Protein AF-A0A956LMD3-F1 (afdb_monomer_lite)

pLDDT: mean 73.91, std 9.42, range [44.81, 89.69]

Foldseek 3Di:
DPPVVVVVVVVVVVLVVVVVVVVVVLVVVLCCLLVVCCVVDDVVVSVVCNVVVVVVSVVVVVVVVLVSPPQPFPDQPQWDADPPPRDTDRGWHWDADPVRDTDTWDADPPPRDIHD

Secondary structure (DSSP, 8-state):
---HHHHHHHHHHHHHHHHHHHHHHHHHHHHHHHHHHHHHS-HHHHHHHHHHHHHHHHHHHHHHHTTTT----SEEEEEEE-TTT--EEEEEEEEE-TTS-EEEEEE-TTT--EE-

Sequence (116 aa):
MTDERSLARAEQRALAARERGRTLVFAILFVVFVSAPMLLLPLWVGWTLAPVFGGLLWLLYRATTSQAAVTRPARTAGAVVCPKCGSQQTDEVDALDDAGELVHDWRCFQCDHQWR

Radius of gyration: 20.31 Å; chains: 1; bounding box: 39×38×55 Å

Structure (mmCIF, N/CA/C/O backbone):
data_AF-A0A956LMD3-F1
#
_entry.id   AF-A0A956LMD3-F1
#
loop_
_atom_site.group_PDB
_atom_site.id
_atom_site.type_symbol
_atom_site.label_atom_id
_atom_site.label_alt_id
_atom_site.label_comp_id
_atom_site.label_asym_id
_atom_site.label_entity_id
_atom_site.label_seq_id
_atom_site.pdbx_PDB_ins_code
_atom_site.Cartn_x
_atom_site.Cartn_y
_atom_site.Cartn_z
_atom_site.occupancy
_atom_site.B_iso_or_equiv
_atom_site.auth_seq_id
_atom_site.auth_comp_id
_atom_site.auth_asym_id
_atom_site.auth_atom_id
_atom_site.pdbx_PDB_model_num
ATOM 1 N N . MET A 1 1 ? -10.492 20.956 26.695 1.00 54.59 1 MET A N 1
ATOM 2 C CA . MET A 1 1 ? -10.947 19.722 26.027 1.00 54.59 1 MET A CA 1
ATOM 3 C C . MET A 1 1 ? -10.601 19.838 24.557 1.00 54.59 1 MET A C 1
ATOM 5 O O . MET A 1 1 ? -11.365 20.384 23.776 1.00 54.59 1 MET A O 1
ATOM 9 N N . THR A 1 2 ? -9.374 19.461 24.219 1.00 55.78 2 THR A N 1
ATOM 10 C CA . THR A 1 2 ? -8.925 19.301 22.836 1.00 55.78 2 THR A CA 1
ATOM 11 C C . THR A 1 2 ? -9.581 18.046 22.285 1.00 55.78 2 THR A C 1
ATOM 13 O O . THR A 1 2 ? -9.446 16.975 22.861 1.00 55.78 2 THR A O 1
ATOM 16 N N . ASP A 1 3 ? -10.358 18.235 21.228 1.00 67.56 3 ASP A N 1
ATOM 17 C CA . ASP A 1 3 ? -11.231 17.245 20.610 1.00 67.56 3 ASP A CA 1
ATOM 18 C C . ASP A 1 3 ? -10.402 16.062 20.084 1.00 67.56 3 ASP A C 1
ATOM 20 O O . ASP A 1 3 ? -9.714 16.186 19.069 1.00 67.56 3 ASP A O 1
ATOM 24 N N . GLU A 1 4 ? -10.422 14.923 20.779 1.00 69.56 4 GLU A N 1
ATOM 25 C CA . GLU A 1 4 ? -9.693 13.697 20.406 1.00 69.56 4 GLU A CA 1
ATOM 26 C C . GLU A 1 4 ? -10.038 13.244 18.974 1.00 69.56 4 GLU A C 1
ATOM 28 O O . GLU A 1 4 ? -9.198 12.713 18.244 1.00 69.56 4 GLU A O 1
ATOM 33 N N . ARG A 1 5 ? -11.239 13.600 18.497 1.00 69.94 5 ARG A N 1
ATOM 34 C CA . ARG A 1 5 ? -11.694 13.376 17.117 1.00 69.94 5 ARG A CA 1
ATOM 35 C C . ARG A 1 5 ? -10.893 14.171 16.084 1.00 69.94 5 ARG A C 1
ATOM 37 O O . ARG A 1 5 ? -10.779 13.750 14.932 1.00 69.94 5 ARG A O 1
ATOM 44 N N . SER A 1 6 ? -10.333 15.321 16.457 1.00 73.12 6 SER A N 1
ATOM 45 C CA . SER A 1 6 ? -9.484 16.124 15.568 1.00 73.12 6 SER A CA 1
ATOM 46 C C . SER A 1 6 ? -8.099 15.498 15.370 1.00 73.12 6 SER A C 1
ATOM 48 O O . SER A 1 6 ? -7.573 15.540 14.255 1.00 73.12 6 SER A O 1
ATOM 50 N N . LEU A 1 7 ? -7.562 14.845 16.407 1.00 72.00 7 LEU A N 1
ATOM 51 C CA . LEU A 1 7 ? -6.283 14.133 16.365 1.00 72.00 7 LEU A CA 1
ATOM 52 C C . LEU A 1 7 ? -6.386 12.867 15.508 1.00 72.00 7 LEU A C 1
ATOM 54 O O . LEU A 1 7 ? -5.601 12.708 14.576 1.00 72.00 7 LEU A O 1
ATOM 58 N N . ALA A 1 8 ? -7.424 12.049 15.710 1.00 67.88 8 ALA A N 1
ATOM 59 C CA . ALA A 1 8 ? -7.652 10.848 14.900 1.00 67.88 8 ALA A CA 1
ATOM 60 C C . ALA A 1 8 ? -7.825 11.167 13.397 1.00 67.88 8 ALA A C 1
ATOM 62 O O . ALA A 1 8 ? -7.258 10.499 12.529 1.00 67.88 8 ALA A O 1
ATOM 63 N N . ARG A 1 9 ? -8.548 12.249 13.058 1.00 73.81 9 ARG A N 1
ATOM 64 C CA . ARG A 1 9 ? -8.683 12.717 11.663 1.00 73.81 9 ARG A CA 1
ATOM 65 C C . ARG A 1 9 ? -7.364 13.235 11.087 1.00 73.81 9 ARG A C 1
ATOM 67 O O . ARG A 1 9 ? -7.130 13.083 9.887 1.00 73.81 9 ARG A O 1
ATOM 74 N N . ALA A 1 10 ? -6.519 13.873 11.897 1.00 69.56 10 ALA A N 1
ATOM 75 C CA . ALA A 1 10 ? -5.207 14.345 11.463 1.00 69.56 10 ALA A CA 1
ATOM 76 C C . ALA A 1 10 ? -4.257 13.171 11.182 1.00 69.56 10 ALA A C 1
ATOM 78 O O . ALA A 1 10 ? -3.579 13.174 10.153 1.00 69.56 10 ALA A O 1
ATOM 79 N N . GLU A 1 11 ? -4.275 12.138 12.025 1.00 71.31 11 GLU A N 1
ATOM 80 C CA . GLU A 1 11 ? -3.496 10.914 11.825 1.00 71.31 11 GLU A CA 1
ATOM 81 C C . GLU A 1 11 ? -3.945 10.144 10.581 1.00 71.31 11 GLU A C 1
ATOM 83 O O . GLU A 1 11 ? -3.112 9.814 9.735 1.00 71.31 11 GLU A O 1
ATOM 88 N N . GLN A 1 12 ? -5.253 9.951 10.382 1.00 68.62 12 GLN A N 1
ATOM 89 C CA . GLN A 1 12 ? -5.770 9.316 9.165 1.00 68.62 12 GLN A CA 1
ATOM 90 C C . GLN A 1 12 ? -5.398 10.095 7.895 1.00 68.62 12 GLN A C 1
ATOM 92 O O . GLN A 1 12 ? -5.011 9.499 6.888 1.00 68.62 12 GLN A O 1
ATOM 97 N N . ARG A 1 13 ? -5.452 11.434 7.930 1.00 70.94 13 ARG A N 1
ATOM 98 C CA . ARG A 1 13 ? -5.010 12.274 6.803 1.00 70.94 13 ARG A CA 1
ATOM 99 C C . ARG A 1 13 ? -3.508 12.171 6.564 1.00 70.94 13 ARG A C 1
ATOM 101 O O . ARG A 1 13 ? -3.093 12.137 5.409 1.00 70.94 13 ARG A O 1
ATOM 108 N N . ALA A 1 14 ? -2.700 12.093 7.620 1.00 66.31 14 ALA A N 1
ATOM 109 C CA . ALA A 1 14 ? -1.256 11.925 7.509 1.00 66.31 14 ALA A CA 1
ATOM 110 C C . ALA A 1 14 ? -0.883 10.559 6.909 1.00 66.31 14 ALA A C 1
ATOM 112 O O . ALA A 1 14 ? -0.002 10.488 6.050 1.00 66.31 14 ALA A O 1
ATOM 113 N N . LEU A 1 15 ? -1.581 9.488 7.297 1.00 67.38 15 LEU A N 1
ATOM 114 C CA . LEU A 1 15 ? -1.404 8.149 6.728 1.00 67.38 15 LEU A CA 1
ATOM 115 C C . LEU A 1 15 ? -1.820 8.109 5.250 1.00 67.38 15 LEU A C 1
ATOM 117 O O . LEU A 1 15 ? -1.020 7.712 4.401 1.00 67.38 15 LEU A O 1
ATOM 121 N N . ALA A 1 16 ? -3.002 8.634 4.915 1.00 64.81 16 ALA A N 1
ATOM 122 C CA . ALA A 1 16 ? -3.470 8.718 3.531 1.00 64.81 16 ALA A CA 1
ATOM 123 C C . ALA A 1 16 ? -2.550 9.588 2.648 1.00 64.81 16 ALA A C 1
ATOM 125 O O . ALA A 1 16 ? -2.320 9.277 1.477 1.00 64.81 16 ALA A O 1
ATOM 126 N N . ALA A 1 17 ? -1.986 10.670 3.197 1.00 65.12 17 ALA A N 1
ATOM 127 C CA . ALA A 1 17 ? -1.027 11.520 2.494 1.00 65.12 17 ALA A CA 1
ATOM 128 C C . ALA A 1 17 ? 0.302 10.796 2.222 1.00 65.12 17 ALA A C 1
ATOM 130 O O . ALA A 1 17 ? 0.838 10.912 1.119 1.00 65.12 17 ALA A O 1
ATOM 131 N N . ARG A 1 18 ? 0.811 10.005 3.179 1.00 68.62 18 ARG A N 1
ATOM 132 C CA . ARG A 1 18 ? 2.011 9.170 2.983 1.00 68.62 18 ARG A CA 1
ATOM 133 C C . ARG A 1 18 ? 1.798 8.121 1.897 1.00 68.62 18 ARG A C 1
ATOM 135 O O . ARG A 1 18 ? 2.685 7.893 1.078 1.00 68.62 18 ARG A O 1
ATOM 142 N N . GLU A 1 19 ? 0.616 7.521 1.852 1.00 69.25 19 GLU A N 1
ATOM 143 C CA . GLU A 1 19 ? 0.287 6.475 0.887 1.00 69.25 19 GLU A CA 1
ATOM 144 C C . GLU A 1 19 ? 0.135 7.016 -0.544 1.00 69.25 19 GLU A C 1
ATOM 146 O O . GLU A 1 19 ? 0.693 6.449 -1.492 1.00 69.25 19 GLU A O 1
ATOM 151 N N . ARG A 1 20 ? -0.507 8.185 -0.697 1.00 71.94 20 ARG A N 1
ATOM 152 C CA . ARG A 1 20 ? -0.529 8.931 -1.967 1.00 71.94 20 ARG A CA 1
ATOM 153 C C . ARG A 1 20 ? 0.871 9.367 -2.388 1.00 71.94 20 ARG A C 1
ATOM 155 O O . ARG A 1 20 ? 1.235 9.166 -3.542 1.00 71.94 20 ARG A O 1
ATOM 162 N N . GLY A 1 21 ? 1.665 9.904 -1.459 1.00 73.38 21 GLY A N 1
ATOM 163 C CA . GLY A 1 21 ? 3.042 10.327 -1.717 1.00 73.38 21 GLY A CA 1
ATOM 164 C C . GLY A 1 21 ? 3.916 9.179 -2.224 1.00 73.38 21 GLY A C 1
ATOM 165 O O . GLY A 1 21 ? 4.572 9.314 -3.253 1.00 73.38 21 GLY A O 1
ATOM 166 N N . ARG A 1 22 ? 3.854 8.012 -1.572 1.00 72.94 22 ARG A N 1
ATOM 167 C CA . ARG A 1 22 ? 4.576 6.802 -1.994 1.00 72.94 22 ARG A CA 1
ATOM 168 C C . ARG A 1 22 ? 4.152 6.334 -3.385 1.00 72.94 22 ARG A C 1
ATOM 170 O O . ARG A 1 22 ? 5.007 6.017 -4.206 1.00 72.94 22 ARG A O 1
ATOM 177 N N . THR A 1 23 ? 2.850 6.319 -3.662 1.00 74.94 23 THR A N 1
ATOM 178 C CA . THR A 1 23 ? 2.325 5.939 -4.984 1.00 74.94 23 THR A CA 1
ATOM 179 C C . THR A 1 23 ? 2.839 6.880 -6.073 1.00 74.94 23 THR A C 1
ATOM 181 O O . THR A 1 23 ? 3.269 6.424 -7.128 1.00 74.94 23 THR A O 1
ATOM 184 N N . LEU A 1 24 ? 2.872 8.185 -5.793 1.00 76.06 24 LEU A N 1
ATOM 185 C CA . LEU A 1 24 ? 3.362 9.206 -6.718 1.00 76.06 24 LEU A CA 1
ATOM 186 C C . LEU A 1 24 ? 4.875 9.062 -6.969 1.00 76.06 24 LEU A C 1
ATOM 188 O O . LEU A 1 24 ? 5.310 9.119 -8.116 1.00 76.06 24 LEU A O 1
ATOM 192 N N . VAL A 1 25 ? 5.667 8.773 -5.928 1.00 80.00 25 VAL A N 1
ATOM 193 C CA . VAL A 1 25 ? 7.108 8.481 -6.053 1.00 80.00 25 VAL A CA 1
ATOM 194 C C . VAL A 1 25 ? 7.356 7.249 -6.926 1.00 80.00 25 VAL A C 1
ATOM 196 O O . VAL A 1 25 ? 8.181 7.307 -7.835 1.00 80.00 25 VAL A O 1
ATOM 199 N N . PHE A 1 26 ? 6.629 6.150 -6.704 1.00 77.81 26 PHE A N 1
ATOM 200 C CA . PHE A 1 26 ? 6.770 4.946 -7.527 1.00 77.81 26 PHE A CA 1
ATOM 201 C C . PHE A 1 26 ? 6.289 5.153 -8.966 1.00 77.81 26 PHE A C 1
ATOM 203 O O . PHE A 1 26 ? 6.910 4.626 -9.885 1.00 77.81 26 PHE A O 1
ATOM 210 N N . ALA A 1 27 ? 5.243 5.953 -9.180 1.00 76.94 27 ALA A N 1
ATOM 211 C CA . ALA A 1 27 ? 4.794 6.325 -10.517 1.00 76.94 27 ALA A CA 1
ATOM 212 C C . ALA A 1 27 ? 5.866 7.133 -11.268 1.00 76.94 27 ALA A C 1
ATOM 214 O O . ALA A 1 27 ? 6.170 6.822 -12.418 1.00 76.94 27 ALA A O 1
ATOM 215 N N . ILE A 1 28 ? 6.494 8.117 -10.610 1.00 84.19 28 ILE A N 1
ATOM 216 C CA . ILE A 1 28 ? 7.607 8.881 -11.192 1.00 84.19 28 ILE A CA 1
ATOM 217 C C . ILE A 1 28 ? 8.788 7.955 -11.494 1.00 84.19 28 ILE A C 1
ATOM 219 O O . ILE A 1 28 ? 9.310 7.983 -12.606 1.00 84.19 28 ILE A O 1
ATOM 223 N N . LEU A 1 29 ? 9.187 7.105 -10.541 1.00 80.50 29 LEU A N 1
ATOM 224 C CA . LEU A 1 29 ? 10.272 6.143 -10.743 1.00 80.50 29 LEU A CA 1
ATOM 225 C C . LEU A 1 29 ? 9.988 5.214 -11.920 1.00 80.50 29 LEU A C 1
ATOM 227 O O . LEU A 1 29 ? 10.884 4.988 -12.724 1.00 80.50 29 LEU A O 1
ATOM 231 N N . PHE A 1 30 ? 8.756 4.723 -12.057 1.00 78.81 30 PHE A N 1
ATOM 232 C CA . PHE A 1 30 ? 8.348 3.886 -13.179 1.00 78.81 30 PHE A CA 1
ATOM 233 C C . PHE A 1 30 ? 8.497 4.619 -14.514 1.00 78.81 30 PHE A C 1
ATOM 235 O O . PHE A 1 30 ? 9.133 4.097 -15.427 1.00 78.81 30 PHE A O 1
ATOM 242 N N . VAL A 1 31 ? 7.979 5.847 -14.619 1.00 81.12 31 VAL A N 1
ATOM 243 C CA . VAL A 1 31 ? 8.115 6.657 -15.838 1.00 81.12 31 VAL A CA 1
ATOM 244 C C . VAL A 1 31 ? 9.589 6.874 -16.169 1.00 81.12 31 VAL A C 1
ATOM 246 O O . VAL A 1 31 ? 9.992 6.645 -17.306 1.00 81.12 31 VAL A O 1
ATOM 249 N N . VAL A 1 32 ? 10.416 7.244 -15.191 1.00 81.62 32 VAL A N 1
ATOM 250 C CA . VAL A 1 32 ? 11.854 7.461 -15.401 1.00 81.62 32 VAL A CA 1
ATOM 251 C C . VAL A 1 32 ? 12.545 6.170 -15.847 1.00 81.62 32 VAL A C 1
ATOM 253 O O . VAL A 1 32 ? 13.252 6.185 -16.851 1.00 81.62 32 VAL A O 1
ATOM 256 N N . PHE A 1 33 ? 12.308 5.046 -15.170 1.00 73.69 33 PHE A N 1
ATOM 257 C CA . PHE A 1 33 ? 12.953 3.767 -15.485 1.00 73.69 33 PHE A CA 1
ATOM 258 C C . PHE A 1 33 ? 12.497 3.145 -16.801 1.00 73.69 33 PHE A C 1
ATOM 260 O O . PHE A 1 33 ? 13.259 2.388 -17.389 1.00 73.69 33 PHE A O 1
ATOM 267 N N . VAL A 1 34 ? 11.289 3.440 -17.276 1.00 72.75 34 VAL A N 1
ATOM 268 C CA . VAL A 1 34 ? 10.813 2.963 -18.582 1.00 72.75 34 VAL A CA 1
ATOM 269 C C . VAL A 1 34 ? 11.270 3.895 -19.710 1.00 72.75 34 VAL A C 1
ATOM 271 O O . VAL A 1 34 ? 11.694 3.424 -20.763 1.00 72.75 34 VAL A O 1
ATOM 274 N N . SER A 1 35 ? 11.248 5.213 -19.489 1.00 74.81 35 SER A N 1
ATOM 275 C CA . SER A 1 35 ? 11.547 6.212 -20.530 1.00 74.81 35 SER A CA 1
ATOM 276 C C . SER A 1 35 ? 13.048 6.444 -20.734 1.00 74.81 35 SER A C 1
ATOM 278 O O . SER A 1 35 ? 13.503 6.593 -21.865 1.00 74.81 35 SER A O 1
ATOM 280 N N . ALA A 1 36 ? 13.841 6.471 -19.657 1.00 74.88 36 ALA A N 1
ATOM 281 C CA . ALA A 1 36 ? 15.282 6.718 -19.731 1.00 74.88 36 ALA A CA 1
ATOM 282 C C . ALA A 1 36 ? 16.053 5.675 -20.566 1.00 74.88 36 ALA A C 1
ATOM 284 O O . ALA A 1 36 ? 16.860 6.085 -21.401 1.00 74.88 36 ALA A O 1
ATOM 285 N N . PRO A 1 37 ? 15.821 4.351 -20.434 1.00 66.44 37 PRO A N 1
ATOM 286 C CA . PRO A 1 37 ? 16.511 3.379 -21.276 1.00 66.44 37 PRO A CA 1
ATOM 287 C C . PRO A 1 37 ? 16.093 3.461 -22.746 1.00 66.44 37 PRO A C 1
ATOM 289 O O . PRO A 1 37 ? 16.920 3.165 -23.598 1.00 66.44 37 PRO A O 1
ATOM 292 N N . MET A 1 38 ? 14.878 3.916 -23.077 1.00 68.06 38 MET A N 1
ATOM 293 C CA . MET A 1 38 ? 14.521 4.182 -24.479 1.00 68.06 38 MET A CA 1
ATOM 294 C C . MET A 1 38 ? 15.330 5.328 -25.101 1.00 68.06 38 MET A C 1
ATOM 296 O O . MET A 1 38 ? 15.562 5.314 -26.305 1.00 68.06 38 MET A O 1
ATOM 300 N N . LEU A 1 39 ? 15.749 6.312 -24.299 1.00 74.00 39 LEU A N 1
ATOM 301 C CA . LEU A 1 39 ? 16.555 7.450 -24.756 1.00 74.00 39 LEU A CA 1
ATOM 302 C C . LEU A 1 39 ? 18.056 7.137 -24.795 1.00 74.00 39 LEU A C 1
ATOM 304 O O . LEU A 1 39 ? 18.777 7.691 -25.621 1.00 74.00 39 LEU A O 1
ATOM 308 N N . LEU A 1 40 ? 18.531 6.284 -23.884 1.00 75.06 40 LEU A N 1
ATOM 309 C CA . LEU A 1 40 ? 19.959 6.030 -23.665 1.00 75.06 40 LEU A CA 1
ATOM 310 C C . LEU A 1 40 ? 20.478 4.761 -24.351 1.00 75.06 40 LEU A C 1
ATOM 312 O O . LEU A 1 40 ? 21.689 4.608 -24.501 1.00 75.06 40 LEU A O 1
ATOM 316 N N . LEU A 1 41 ? 19.593 3.840 -24.739 1.00 72.00 41 LEU A N 1
ATOM 317 C CA . LEU A 1 41 ? 19.961 2.553 -25.325 1.00 72.00 41 LEU A CA 1
ATOM 318 C C . LEU A 1 41 ? 19.320 2.367 -26.704 1.00 72.00 41 LEU A C 1
ATOM 320 O O . LEU A 1 41 ? 18.273 2.947 -26.996 1.00 72.00 41 LEU A O 1
ATOM 324 N N . PRO A 1 42 ? 19.906 1.510 -27.558 1.00 77.62 42 PRO A N 1
ATOM 325 C CA . PRO A 1 42 ? 19.258 1.082 -28.788 1.00 77.62 42 PRO A CA 1
ATOM 326 C C . PRO A 1 42 ? 17.852 0.542 -28.493 1.00 77.62 42 PRO A C 1
ATOM 328 O O . PRO A 1 42 ? 17.675 -0.253 -27.567 1.00 77.62 42 PRO A O 1
ATOM 331 N N . LEU A 1 43 ? 16.868 0.935 -29.308 1.00 71.69 43 LEU A N 1
ATOM 332 C CA . LEU A 1 43 ? 15.441 0.610 -29.145 1.00 71.69 43 LEU A CA 1
ATOM 333 C C . LEU A 1 43 ? 15.167 -0.862 -28.786 1.00 71.69 43 LEU A C 1
ATOM 335 O O . LEU A 1 43 ? 14.322 -1.141 -27.939 1.00 71.69 43 LEU A O 1
ATOM 339 N N . TRP A 1 44 ? 15.909 -1.799 -29.382 1.00 72.75 44 TRP A N 1
ATOM 340 C CA . TRP A 1 44 ? 15.759 -3.236 -29.133 1.00 72.75 44 TRP A CA 1
ATOM 341 C C . TRP A 1 44 ? 16.159 -3.652 -27.706 1.00 72.75 44 TRP A C 1
ATOM 343 O O . TRP A 1 44 ? 15.476 -4.466 -27.090 1.00 72.75 44 TRP A O 1
ATOM 353 N N . VAL A 1 45 ? 17.208 -3.044 -27.143 1.00 74.62 45 VAL A N 1
ATOM 354 C CA . VAL A 1 45 ? 17.660 -3.287 -25.763 1.00 74.62 45 VAL A CA 1
ATOM 355 C C . VAL A 1 45 ? 16.664 -2.682 -24.772 1.00 74.62 45 VAL A C 1
ATOM 357 O O . VAL A 1 45 ? 16.273 -3.336 -23.802 1.00 74.62 45 VAL A O 1
ATOM 360 N N . GLY A 1 46 ? 16.182 -1.465 -25.053 1.00 67.81 46 GLY A N 1
ATOM 361 C CA . GLY A 1 46 ? 15.169 -0.789 -24.238 1.00 67.81 46 GLY A CA 1
ATOM 362 C C . GLY A 1 46 ? 13.867 -1.591 -24.119 1.00 67.81 46 GLY A C 1
ATOM 363 O O . GLY A 1 46 ? 13.340 -1.742 -23.017 1.00 67.81 46 GLY A O 1
ATOM 364 N N . TRP A 1 47 ? 13.396 -2.187 -25.221 1.00 73.56 47 TRP A N 1
ATOM 365 C CA . TRP A 1 47 ? 12.190 -3.026 -25.230 1.00 73.56 47 TRP A CA 1
ATOM 366 C C . TRP A 1 47 ? 12.323 -4.298 -24.385 1.00 73.56 47 TRP A C 1
ATOM 368 O O . TRP A 1 47 ? 11.360 -4.699 -23.737 1.00 73.56 47 TRP A O 1
ATOM 378 N N . THR A 1 48 ? 13.507 -4.915 -24.339 1.00 77.06 48 THR A N 1
ATOM 379 C CA . THR A 1 48 ? 13.733 -6.110 -23.503 1.00 77.06 48 THR A CA 1
ATOM 380 C C . THR A 1 48 ? 13.867 -5.795 -22.014 1.00 77.06 48 THR A C 1
ATOM 382 O O . THR A 1 48 ? 13.446 -6.590 -21.176 1.00 77.06 48 THR A O 1
ATOM 385 N N . LEU A 1 49 ? 14.415 -4.627 -21.666 1.00 75.38 49 LEU A N 1
ATOM 386 C CA . LEU A 1 49 ? 14.646 -4.231 -20.275 1.00 75.38 49 LEU A CA 1
ATOM 387 C C . LEU A 1 49 ? 13.408 -3.623 -19.606 1.00 75.38 49 LEU A C 1
ATOM 389 O O . LEU A 1 49 ? 13.238 -3.778 -18.397 1.00 75.38 49 LEU A O 1
ATOM 393 N N . ALA A 1 50 ? 12.523 -2.974 -20.368 1.00 73.38 50 ALA A N 1
ATOM 394 C CA . ALA A 1 50 ? 11.289 -2.383 -19.853 1.00 73.38 50 ALA A CA 1
ATOM 395 C C . ALA A 1 50 ? 10.420 -3.348 -19.008 1.00 73.38 50 ALA A C 1
ATOM 397 O O . ALA A 1 50 ? 10.060 -2.971 -17.889 1.00 73.38 50 ALA A O 1
ATOM 398 N N . PRO A 1 51 ? 10.108 -4.589 -19.444 1.00 76.31 51 PRO A N 1
ATOM 399 C CA . PRO A 1 51 ? 9.329 -5.521 -18.624 1.00 76.31 51 PRO A CA 1
ATOM 400 C C . PRO A 1 51 ? 10.092 -5.998 -17.382 1.00 76.31 51 PRO A C 1
ATOM 402 O O . PRO A 1 51 ? 9.472 -6.226 -16.344 1.00 76.31 51 PRO A O 1
ATOM 405 N N . VAL A 1 52 ? 11.425 -6.101 -17.451 1.00 82.38 52 VAL A N 1
ATOM 406 C CA . VAL A 1 52 ? 12.266 -6.492 -16.307 1.00 82.38 52 VAL A CA 1
ATOM 407 C C . VAL A 1 52 ? 12.213 -5.416 -15.226 1.00 82.38 52 VAL A C 1
ATOM 409 O O . VAL A 1 52 ? 11.874 -5.714 -14.082 1.00 82.38 52 VAL A O 1
ATOM 412 N N . PHE A 1 53 ? 12.471 -4.154 -15.585 1.00 78.62 53 PHE A N 1
ATOM 413 C CA . PHE A 1 53 ? 12.390 -3.035 -14.643 1.00 78.62 53 PHE A CA 1
ATOM 414 C C . PHE A 1 53 ? 10.966 -2.813 -14.134 1.00 78.62 53 PHE A C 1
ATOM 416 O O . PHE A 1 53 ? 10.781 -2.604 -12.936 1.00 78.62 53 PHE A O 1
ATOM 423 N N . GLY A 1 54 ? 9.959 -2.919 -15.007 1.00 77.81 54 GLY A N 1
ATOM 424 C CA . GLY A 1 54 ? 8.552 -2.814 -14.624 1.00 77.81 54 GLY A CA 1
ATOM 425 C C . GLY A 1 54 ? 8.129 -3.889 -13.620 1.00 77.8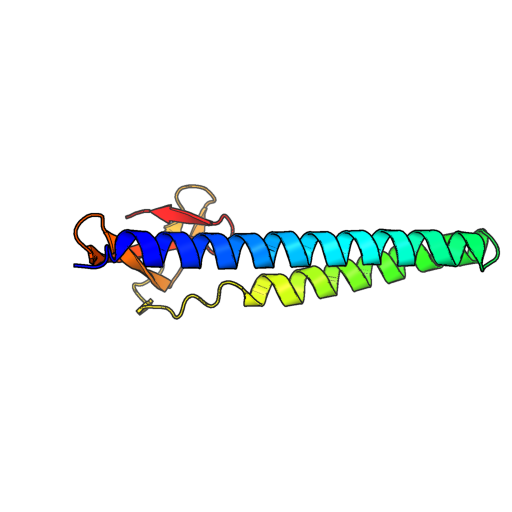1 54 GLY A C 1
ATOM 426 O O . GLY A 1 54 ? 7.496 -3.572 -12.614 1.00 77.81 54 GLY A O 1
ATOM 427 N N . GLY A 1 55 ? 8.538 -5.143 -13.837 1.00 81.75 55 GLY A N 1
ATOM 428 C CA . GLY A 1 55 ? 8.285 -6.243 -12.905 1.00 81.75 55 GLY A CA 1
ATOM 429 C C . GLY A 1 55 ? 8.975 -6.047 -11.553 1.00 81.75 55 GLY A C 1
ATOM 430 O O . GLY A 1 55 ? 8.367 -6.288 -10.509 1.00 81.75 55 GLY A O 1
ATOM 431 N N . LEU A 1 56 ? 10.214 -5.546 -11.556 1.00 81.88 56 LEU A N 1
ATOM 432 C CA . LEU A 1 56 ? 10.984 -5.278 -10.338 1.00 81.88 56 LEU A CA 1
ATOM 433 C C . LEU A 1 56 ? 10.359 -4.146 -9.508 1.00 81.88 56 LEU A C 1
ATOM 435 O O . 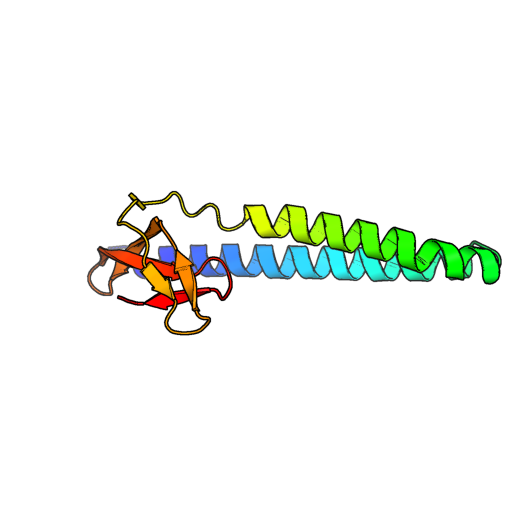LEU A 1 56 ? 10.201 -4.278 -8.295 1.00 81.88 56 LEU A O 1
ATOM 439 N N . LEU A 1 57 ? 9.929 -3.068 -10.172 1.00 80.25 57 LEU A N 1
ATOM 440 C CA . LEU A 1 57 ? 9.188 -1.959 -9.566 1.00 80.25 57 LEU A CA 1
ATOM 441 C C . LEU A 1 57 ? 7.845 -2.414 -8.991 1.00 80.25 57 LEU A C 1
ATOM 443 O O . LEU A 1 57 ? 7.489 -2.013 -7.884 1.00 80.25 57 LEU A O 1
ATOM 447 N N . TRP A 1 58 ? 7.122 -3.277 -9.705 1.00 78.12 58 TRP A N 1
ATOM 448 C CA . TRP A 1 58 ? 5.862 -3.839 -9.225 1.00 78.12 58 TRP A CA 1
ATOM 449 C C . TRP A 1 58 ? 6.056 -4.716 -7.981 1.00 78.12 58 TRP A C 1
ATOM 451 O O . TRP A 1 58 ? 5.301 -4.593 -7.016 1.00 78.12 58 TRP A O 1
ATOM 461 N N . LEU A 1 59 ? 7.101 -5.548 -7.955 1.00 79.12 59 LEU A N 1
ATOM 462 C CA . LEU A 1 59 ? 7.479 -6.341 -6.782 1.00 79.12 59 LEU A CA 1
ATOM 463 C C . LEU A 1 59 ? 7.838 -5.458 -5.582 1.00 79.12 59 LEU A C 1
ATOM 465 O O . LEU A 1 59 ? 7.361 -5.713 -4.477 1.00 79.12 59 LEU A O 1
ATOM 469 N N . LEU A 1 60 ? 8.618 -4.395 -5.795 1.00 78.44 60 LEU A N 1
ATOM 470 C CA . LEU A 1 60 ? 8.962 -3.417 -4.756 1.00 78.44 60 LEU A CA 1
ATOM 471 C C . LEU A 1 60 ? 7.729 -2.679 -4.227 1.00 78.44 60 LEU A C 1
ATOM 473 O O . LEU A 1 60 ? 7.563 -2.524 -3.014 1.00 78.44 60 LEU A O 1
ATOM 477 N N . TYR A 1 61 ? 6.837 -2.256 -5.120 1.00 74.12 61 TYR A N 1
ATOM 478 C CA . TYR A 1 61 ? 5.570 -1.644 -4.743 1.00 74.12 61 TYR A CA 1
ATOM 479 C C . TYR A 1 61 ? 4.733 -2.608 -3.898 1.00 74.12 61 TYR A C 1
ATOM 481 O O . TYR A 1 61 ? 4.251 -2.233 -2.831 1.00 74.12 61 TYR A O 1
ATOM 489 N N . ARG A 1 62 ? 4.619 -3.875 -4.310 1.00 72.44 62 ARG A N 1
ATOM 490 C CA . ARG A 1 62 ? 3.869 -4.893 -3.566 1.00 72.44 62 ARG A CA 1
ATOM 491 C C . ARG A 1 62 ? 4.482 -5.180 -2.193 1.00 72.44 62 ARG A C 1
ATOM 493 O O . ARG A 1 62 ? 3.755 -5.205 -1.208 1.00 72.44 62 ARG A O 1
ATOM 500 N N . ALA A 1 63 ? 5.802 -5.344 -2.114 1.00 70.31 63 ALA A N 1
ATOM 501 C CA . ALA A 1 63 ? 6.507 -5.609 -0.859 1.00 70.31 63 ALA A CA 1
ATOM 502 C C . ALA A 1 6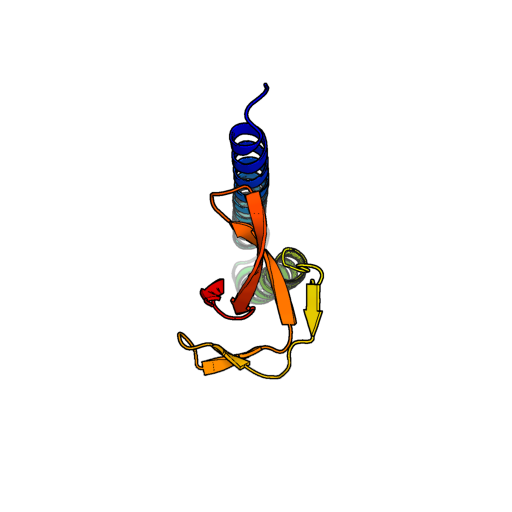3 ? 6.381 -4.449 0.143 1.00 70.31 63 ALA A C 1
ATOM 504 O O . ALA A 1 63 ? 6.240 -4.666 1.345 1.00 70.31 63 ALA A O 1
ATOM 505 N N . THR A 1 64 ? 6.396 -3.208 -0.349 1.00 65.44 64 THR A N 1
ATOM 506 C CA . THR A 1 64 ? 6.250 -2.019 0.503 1.00 65.44 64 THR A CA 1
ATOM 507 C C . THR A 1 64 ? 4.793 -1.723 0.871 1.00 65.44 64 THR A C 1
ATOM 509 O O . THR A 1 64 ? 4.535 -1.172 1.942 1.00 65.44 64 THR A O 1
ATOM 512 N N . THR A 1 65 ? 3.820 -2.100 0.037 1.00 61.88 65 THR A N 1
ATOM 513 C CA . THR A 1 65 ? 2.386 -1.943 0.345 1.00 61.88 65 THR A CA 1
ATOM 514 C C . THR A 1 65 ? 1.859 -3.020 1.289 1.00 61.88 65 THR A C 1
ATOM 516 O O . THR A 1 65 ? 1.090 -2.685 2.185 1.00 61.88 65 THR A O 1
ATOM 519 N N . SER A 1 66 ? 2.338 -4.267 1.209 1.00 52.41 66 SER A N 1
ATOM 520 C CA . SER A 1 66 ? 1.937 -5.331 2.147 1.00 52.41 66 SER A CA 1
ATOM 521 C C . SER A 1 66 ? 2.359 -5.073 3.599 1.00 52.41 66 SER A C 1
ATOM 523 O O . SER A 1 66 ? 1.801 -5.666 4.513 1.00 52.41 66 SER A O 1
ATOM 525 N N . GLN A 1 67 ? 3.327 -4.182 3.834 1.00 48.50 67 GLN A N 1
ATOM 526 C CA . GLN A 1 67 ? 3.762 -3.808 5.185 1.00 48.50 67 GLN A CA 1
ATOM 527 C C . GLN A 1 67 ? 2.907 -2.703 5.832 1.00 48.50 67 GLN A C 1
ATOM 529 O O . GLN A 1 67 ? 3.038 -2.471 7.030 1.00 48.50 67 GLN A O 1
ATOM 534 N N . ALA A 1 68 ? 2.028 -2.022 5.085 1.00 44.88 68 ALA A N 1
ATOM 535 C CA . ALA A 1 68 ? 1.247 -0.898 5.618 1.00 44.88 68 ALA A CA 1
ATOM 536 C C . ALA A 1 68 ? 0.025 -1.319 6.458 1.00 44.88 68 ALA A C 1
ATOM 538 O O . ALA A 1 68 ? -0.547 -0.483 7.151 1.00 44.88 68 ALA A O 1
ATOM 539 N N . ALA A 1 69 ? -0.347 -2.601 6.447 1.00 47.00 69 ALA A N 1
ATOM 540 C CA . ALA A 1 69 ? -1.484 -3.122 7.200 1.00 47.00 69 ALA A CA 1
ATOM 541 C C . ALA A 1 69 ? -1.088 -4.284 8.120 1.00 47.00 69 ALA A C 1
ATOM 543 O O . ALA A 1 69 ? -1.838 -5.243 8.268 1.00 47.00 69 ALA A O 1
ATOM 544 N N . VAL A 1 70 ? 0.062 -4.190 8.798 1.00 44.81 70 VAL A N 1
ATOM 545 C CA . VAL A 1 70 ? 0.206 -4.914 10.071 1.00 44.81 70 VAL A CA 1
ATOM 546 C C . VAL A 1 70 ? -0.619 -4.148 11.108 1.00 44.81 70 VAL A C 1
ATOM 548 O O . VAL A 1 70 ? -0.092 -3.492 12.004 1.00 44.81 70 VAL A O 1
ATOM 551 N N . THR A 1 71 ? -1.944 -4.170 10.941 1.00 54.34 71 THR A N 1
ATOM 552 C CA . THR A 1 71 ? -2.861 -3.975 12.056 1.00 54.34 71 THR A CA 1
ATOM 553 C C . THR A 1 71 ? -2.491 -5.070 13.034 1.00 54.34 71 THR A C 1
ATOM 555 O O . THR A 1 71 ? -2.659 -6.247 12.722 1.00 54.34 71 THR A O 1
ATOM 558 N N . ARG A 1 72 ? -1.859 -4.703 14.153 1.00 56.53 72 ARG A N 1
ATOM 559 C CA . ARG A 1 72 ? -1.589 -5.669 15.215 1.00 56.53 72 ARG A CA 1
ATOM 560 C C . ARG A 1 72 ? -2.927 -6.343 15.519 1.00 56.53 72 ARG A C 1
ATOM 562 O O . ARG A 1 72 ? -3.861 -5.610 15.845 1.00 56.53 72 ARG A O 1
ATOM 569 N N . PRO A 1 73 ? -3.051 -7.666 15.329 1.00 56.03 73 PRO A N 1
ATOM 570 C CA . PRO A 1 73 ? -4.305 -8.338 15.602 1.00 56.03 73 PRO A CA 1
ATOM 571 C C . PRO A 1 73 ? -4.615 -8.109 17.078 1.00 56.03 73 PRO A C 1
ATOM 573 O O . PRO A 1 73 ? -3.773 -8.387 17.935 1.00 56.03 73 PRO A O 1
ATOM 576 N N . ALA A 1 74 ? -5.787 -7.549 17.360 1.00 60.19 74 ALA A N 1
ATOM 577 C CA . ALA A 1 74 ? -6.255 -7.375 18.729 1.00 60.19 74 ALA A CA 1
ATOM 578 C C . ALA A 1 74 ? -6.429 -8.748 19.385 1.00 60.19 74 ALA A C 1
ATOM 580 O O . ALA A 1 74 ? -6.073 -8.980 20.541 1.00 60.19 74 ALA A O 1
ATOM 581 N N . ARG A 1 75 ? -6.947 -9.682 18.581 1.00 67.75 75 ARG A N 1
ATOM 582 C CA . ARG A 1 75 ? -7.297 -11.040 18.961 1.00 67.75 75 ARG A CA 1
ATOM 583 C C . ARG A 1 75 ? -7.378 -11.928 17.721 1.00 67.75 75 ARG A C 1
ATOM 585 O O . ARG A 1 75 ? -7.877 -11.514 16.678 1.00 67.75 75 ARG A O 1
ATOM 592 N N . THR A 1 76 ? -6.970 -13.186 17.869 1.00 74.00 76 THR A N 1
ATOM 593 C CA . THR A 1 76 ? -7.352 -14.258 16.945 1.00 74.00 76 THR A CA 1
ATOM 594 C C . THR A 1 76 ? -8.732 -14.780 17.357 1.00 74.00 76 THR A C 1
ATOM 596 O O . THR A 1 76 ? -8.884 -15.471 18.367 1.00 74.00 76 THR A O 1
ATOM 599 N N . ALA A 1 77 ? -9.782 -14.376 16.641 1.00 62.34 77 ALA A N 1
ATOM 600 C CA . ALA A 1 77 ? -11.172 -14.656 17.026 1.00 62.34 77 ALA A CA 1
ATOM 601 C C . ALA A 1 77 ? -1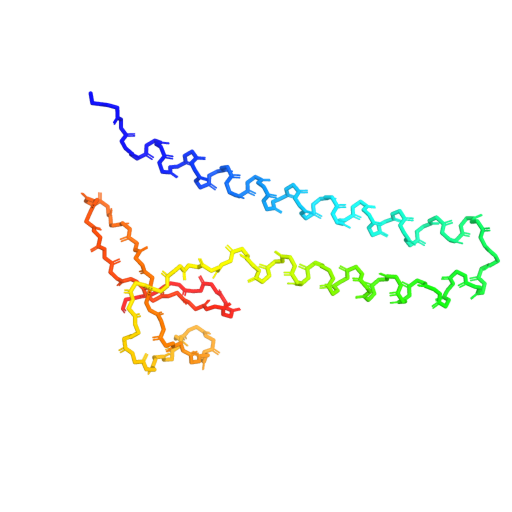1.779 -15.883 16.320 1.00 62.34 77 ALA A C 1
ATOM 603 O O . ALA A 1 77 ? -12.941 -16.218 16.540 1.00 62.34 77 ALA A O 1
ATOM 604 N N . GLY A 1 78 ? -10.972 -16.606 15.538 1.00 71.69 78 GLY A N 1
ATOM 605 C CA . GLY A 1 78 ? -11.403 -17.760 14.748 1.00 71.69 78 GLY A CA 1
ATOM 606 C C . GLY A 1 78 ? -11.547 -17.412 13.268 1.00 71.69 78 GLY A C 1
ATOM 607 O O . GLY A 1 78 ? -11.350 -16.273 12.865 1.00 71.69 78 GLY A O 1
ATOM 608 N N . ALA A 1 79 ? -11.831 -18.413 12.435 1.00 80.94 79 ALA A N 1
ATOM 609 C CA . ALA A 1 79 ? -11.890 -18.227 10.990 1.00 80.94 79 ALA A CA 1
ATOM 610 C C . ALA A 1 79 ? -13.267 -17.701 10.545 1.00 80.94 79 ALA A C 1
ATOM 612 O O . ALA A 1 79 ? -14.245 -18.448 10.562 1.00 80.94 79 ALA A O 1
ATOM 613 N N . VAL A 1 80 ? -13.335 -16.445 10.102 1.00 86.25 80 VAL A N 1
ATOM 614 C CA . VAL A 1 80 ? -14.550 -15.804 9.573 1.00 86.25 80 VAL A CA 1
ATOM 615 C C . VAL A 1 80 ? -14.368 -15.479 8.096 1.00 86.25 80 VAL A C 1
ATOM 617 O O . VAL A 1 80 ? -13.298 -15.070 7.651 1.00 86.25 80 VAL A O 1
ATOM 620 N N . VAL A 1 81 ? -15.417 -15.684 7.303 1.00 89.06 81 VAL A N 1
ATOM 621 C CA . VAL A 1 81 ? -15.397 -15.404 5.864 1.00 89.06 81 VAL A CA 1
ATOM 622 C C . VAL A 1 81 ? -15.854 -13.971 5.613 1.00 89.06 81 VAL A C 1
ATOM 624 O O . VAL A 1 81 ? -16.919 -13.563 6.070 1.00 89.06 81 VAL A O 1
ATOM 627 N N . CYS A 1 82 ? -15.071 -13.212 4.847 1.00 88.31 82 CYS A N 1
ATOM 628 C CA . CYS A 1 82 ? -15.439 -11.867 4.434 1.00 88.31 82 CYS A CA 1
ATOM 629 C C . CYS A 1 82 ? -16.708 -11.902 3.562 1.00 88.31 82 CYS A C 1
ATOM 631 O O . CYS A 1 82 ? -16.674 -12.498 2.480 1.00 88.31 82 CYS A O 1
ATOM 633 N N . PRO A 1 83 ? -17.792 -11.193 3.930 1.00 89.69 83 PRO A N 1
ATOM 634 C CA . PRO A 1 83 ? -19.047 -11.223 3.174 1.00 89.69 83 PRO A CA 1
ATOM 635 C C . PRO A 1 83 ? -18.942 -10.558 1.792 1.00 89.69 83 PRO A C 1
ATOM 637 O O . PRO A 1 83 ? -19.767 -10.812 0.921 1.00 89.69 83 PRO A O 1
ATOM 640 N N . LYS A 1 84 ? -17.921 -9.719 1.564 1.00 89.56 84 LYS A N 1
ATOM 641 C CA . LYS A 1 84 ? -17.730 -8.997 0.297 1.00 89.56 84 LYS A CA 1
ATOM 642 C C . LYS A 1 84 ? -16.973 -9.802 -0.760 1.00 89.56 84 LYS A C 1
ATOM 644 O O . LYS A 1 84 ? -17.277 -9.680 -1.941 1.00 89.56 84 LYS A O 1
ATOM 649 N N . CYS A 1 85 ? -15.953 -10.566 -0.364 1.00 88.44 85 CYS A N 1
ATOM 650 C CA . CYS A 1 85 ? -15.054 -11.242 -1.313 1.00 88.44 85 CYS A CA 1
ATOM 651 C C . CYS A 1 85 ? -14.833 -12.735 -1.040 1.00 88.44 85 CYS A C 1
ATOM 653 O O . CYS A 1 85 ? -14.125 -13.382 -1.805 1.00 88.44 85 CYS A O 1
ATOM 655 N N . GLY A 1 86 ? -15.413 -13.284 0.030 1.00 89.50 86 GLY A N 1
ATOM 656 C CA . GLY A 1 86 ? -15.314 -14.706 0.363 1.00 89.50 86 GLY A CA 1
ATOM 657 C C . GLY A 1 86 ? -13.959 -15.150 0.923 1.00 89.50 86 GLY A C 1
ATOM 658 O O . GLY A 1 86 ? -13.744 -16.343 1.115 1.00 89.50 86 GLY A O 1
ATOM 659 N N . SER A 1 87 ? -13.033 -14.227 1.186 1.00 86.94 87 SER A N 1
ATOM 660 C CA . SER A 1 87 ? -11.730 -14.557 1.766 1.00 86.94 87 SER A CA 1
ATOM 661 C C . SER A 1 87 ? -11.850 -14.908 3.252 1.00 86.94 87 SER A C 1
ATOM 663 O O . SER A 1 87 ? -12.626 -14.296 3.987 1.00 86.94 87 SER A O 1
ATOM 665 N N . GLN A 1 88 ? -11.064 -15.879 3.712 1.00 88.62 88 GLN A N 1
ATOM 666 C CA . GLN A 1 88 ? -11.026 -16.282 5.117 1.00 88.62 88 GLN A CA 1
ATOM 667 C C . GLN A 1 88 ? -10.106 -15.348 5.916 1.00 88.62 88 GLN A C 1
ATOM 669 O O . GLN A 1 88 ? -8.980 -15.084 5.499 1.00 88.62 88 GLN A O 1
ATOM 674 N N . GLN A 1 89 ? -10.597 -14.844 7.046 1.00 85.12 89 GLN A N 1
ATOM 675 C CA . GLN A 1 89 ? -9.881 -13.992 7.995 1.00 85.12 89 GLN A CA 1
ATOM 676 C C . GLN A 1 89 ? -9.800 -14.699 9.349 1.00 85.12 89 GLN A C 1
ATOM 678 O O . GLN A 1 89 ? -10.734 -15.403 9.721 1.00 85.12 89 GLN A O 1
ATOM 683 N N . THR A 1 90 ? -8.707 -14.515 10.085 1.00 82.88 90 THR A N 1
ATOM 684 C CA . THR A 1 90 ? -8.506 -15.112 11.422 1.00 82.88 90 THR A CA 1
ATOM 685 C C . THR A 1 90 ? -8.388 -14.084 12.542 1.00 82.88 90 THR A C 1
ATOM 687 O O . THR A 1 90 ? -8.428 -14.447 13.721 1.00 82.88 90 THR A O 1
ATOM 690 N N . ASP A 1 91 ? -8.243 -12.816 12.162 1.00 80.44 91 ASP A N 1
ATOM 691 C CA . ASP A 1 91 ? -7.764 -11.747 13.022 1.00 80.44 91 ASP A CA 1
ATOM 692 C C . ASP A 1 91 ? -8.796 -10.616 13.070 1.00 80.44 91 ASP A C 1
ATOM 694 O O . ASP A 1 91 ? -9.269 -10.150 12.030 1.00 80.44 91 ASP A O 1
ATOM 698 N N . GLU A 1 92 ? -9.111 -10.167 14.283 1.00 80.56 92 GLU A N 1
ATOM 699 C CA . GLU A 1 92 ? -9.883 -8.949 14.536 1.00 80.56 92 GLU A CA 1
ATOM 700 C C . GLU A 1 92 ? -8.936 -7.764 14.742 1.00 80.56 92 GLU A C 1
ATOM 702 O O . GLU A 1 92 ? -7.814 -7.906 15.251 1.00 80.56 92 GLU A O 1
ATOM 707 N N . VAL A 1 93 ? -9.398 -6.577 14.354 1.00 77.31 93 VAL A N 1
ATOM 708 C CA . VAL A 1 93 ? -8.674 -5.325 14.566 1.00 77.31 93 VAL A CA 1
ATOM 709 C C . VAL A 1 93 ? -9.446 -4.449 15.541 1.00 77.31 93 VAL A C 1
ATOM 711 O O . VAL A 1 93 ? -10.672 -4.374 15.493 1.00 77.31 93 VAL A O 1
ATOM 714 N N . ASP A 1 94 ? -8.719 -3.772 16.423 1.00 78.25 94 ASP A N 1
ATOM 715 C CA . ASP A 1 94 ? -9.319 -2.779 17.305 1.00 78.25 94 ASP A CA 1
ATOM 716 C C . ASP A 1 94 ? -9.658 -1.518 16.503 1.00 78.25 94 ASP A C 1
ATOM 718 O O . ASP A 1 94 ? -8.798 -0.931 15.833 1.00 78.25 94 ASP A O 1
ATOM 722 N N . ALA A 1 95 ? -10.916 -1.098 16.587 1.00 71.62 95 ALA A N 1
ATOM 723 C CA . ALA A 1 95 ? -11.419 0.164 16.071 1.00 71.62 95 ALA A CA 1
ATOM 724 C C . ALA A 1 95 ? -12.065 0.961 17.213 1.00 71.62 95 ALA A C 1
ATOM 726 O O . ALA A 1 95 ? -12.533 0.399 18.196 1.00 71.62 95 ALA A O 1
ATOM 727 N N . LEU A 1 96 ? -12.071 2.2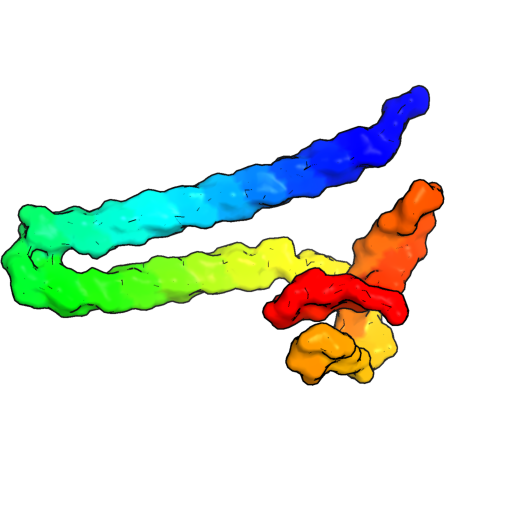88 17.108 1.00 72.56 96 LEU A N 1
ATOM 728 C CA . LEU A 1 96 ? -12.806 3.150 18.036 1.00 72.56 96 LEU A CA 1
ATOM 729 C C . LEU A 1 96 ? -14.193 3.410 17.452 1.00 72.56 96 LEU A C 1
ATOM 731 O O . LEU A 1 96 ? -14.298 3.786 16.281 1.00 72.56 96 LEU A O 1
ATOM 735 N N . ASP A 1 97 ? -15.241 3.222 18.248 1.00 75.56 97 ASP A N 1
ATOM 736 C CA . ASP A 1 97 ? -16.593 3.610 17.858 1.00 75.56 97 ASP A CA 1
ATOM 737 C C . ASP A 1 97 ? -16.822 5.134 17.990 1.00 75.56 97 ASP A C 1
ATOM 739 O O . ASP A 1 97 ? -15.936 5.899 18.384 1.00 75.56 97 ASP A O 1
ATOM 743 N N . ASP A 1 98 ? -18.027 5.606 17.649 1.00 73.38 98 ASP A N 1
ATOM 744 C CA . ASP A 1 98 ? -18.376 7.032 17.727 1.00 73.38 98 ASP A CA 1
ATOM 745 C C . ASP A 1 98 ? -18.374 7.588 19.167 1.00 73.38 98 ASP A C 1
ATOM 747 O O . ASP A 1 98 ? -18.267 8.810 19.360 1.00 73.38 98 ASP A O 1
ATOM 751 N N . ALA A 1 99 ? -18.486 6.710 20.169 1.00 77.19 99 ALA A N 1
ATOM 752 C CA . ALA A 1 99 ? -18.403 7.028 21.591 1.00 77.19 99 ALA A CA 1
ATOM 753 C C . ALA A 1 99 ? -16.956 7.000 22.125 1.00 77.19 99 ALA A C 1
ATOM 755 O O . ALA A 1 99 ? -16.713 7.496 23.225 1.00 77.19 99 ALA A O 1
ATOM 756 N N . GLY A 1 100 ? -15.994 6.516 21.333 1.00 72.38 100 GLY A N 1
ATOM 757 C CA . GLY A 1 100 ? -14.596 6.359 21.728 1.00 72.38 100 GLY A CA 1
ATOM 758 C C . GLY A 1 100 ? -14.318 5.062 22.491 1.00 72.38 100 GLY A C 1
ATOM 759 O O . GLY A 1 100 ? -13.257 4.936 23.101 1.00 72.38 100 GLY A 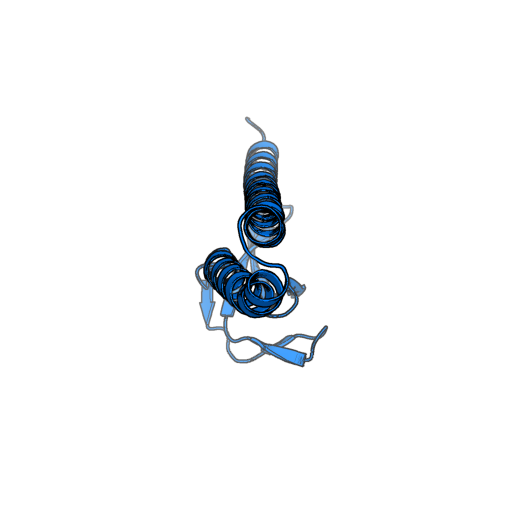O 1
ATOM 760 N N . GLU A 1 101 ? -15.242 4.102 22.471 1.00 77.75 101 GLU A N 1
ATOM 761 C CA . GLU A 1 101 ? -15.022 2.766 23.012 1.00 77.75 101 GLU A CA 1
ATOM 762 C C . GLU A 1 101 ? -14.263 1.903 21.997 1.00 77.75 101 GLU A C 1
ATOM 764 O O . GLU A 1 101 ? -14.498 1.961 20.787 1.00 77.75 101 GLU A O 1
ATOM 769 N N . LEU A 1 102 ? -13.316 1.105 22.499 1.00 69.94 102 LEU A N 1
ATOM 770 C CA . LEU A 1 102 ? -12.616 0.095 21.709 1.00 69.94 102 LEU A CA 1
ATOM 771 C C . LEU A 1 102 ? -13.599 -1.023 21.362 1.00 69.94 102 LEU A C 1
ATOM 773 O O . LEU A 1 102 ? -14.020 -1.786 22.231 1.00 69.94 102 LEU A O 1
ATOM 777 N N . VAL A 1 103 ? -13.941 -1.113 20.084 1.00 76.19 103 VAL A N 1
ATOM 778 C CA . VAL A 1 103 ? -14.769 -2.165 19.504 1.00 76.19 103 VAL A CA 1
ATOM 779 C C . VAL A 1 103 ? -13.925 -3.035 18.580 1.00 76.19 103 VAL A C 1
ATOM 781 O O . VAL A 1 103 ? -13.039 -2.559 17.870 1.00 76.19 103 VAL A O 1
ATOM 784 N N . HIS A 1 104 ? -14.201 -4.334 18.594 1.00 76.50 104 HIS A N 1
ATOM 785 C CA . HIS A 1 104 ? -13.548 -5.282 17.701 1.00 76.50 104 HIS A CA 1
ATOM 786 C C . HIS A 1 104 ? -14.303 -5.303 16.371 1.00 76.50 104 HIS A C 1
ATOM 788 O O . HIS A 1 104 ? -15.460 -5.719 16.323 1.00 76.50 104 HIS A O 1
ATOM 794 N N . ASP A 1 105 ? -13.654 -4.839 15.304 1.00 81.75 105 ASP A N 1
ATOM 795 C CA . ASP A 1 105 ? -14.186 -4.907 13.944 1.00 81.75 105 ASP A CA 1
ATOM 796 C C . ASP A 1 105 ? -13.379 -5.935 13.135 1.00 81.75 105 ASP A C 1
ATOM 798 O O . ASP A 1 105 ? -12.155 -6.071 13.259 1.00 81.75 105 ASP A O 1
ATOM 802 N N . TRP A 1 106 ? -14.060 -6.652 12.246 1.00 83.69 106 TRP A N 1
ATOM 803 C CA . TRP A 1 106 ? -13.401 -7.492 11.256 1.00 83.69 106 TRP A CA 1
ATOM 804 C C . TRP A 1 106 ? -12.937 -6.630 10.096 1.00 83.69 106 TRP A C 1
ATOM 806 O O . TRP A 1 106 ? -13.731 -5.892 9.517 1.00 83.69 106 TRP A O 1
ATOM 816 N N . ARG A 1 107 ? -11.670 -6.759 9.694 1.00 82.56 107 ARG A N 1
ATOM 817 C CA . ARG A 1 107 ? -11.127 -6.093 8.505 1.00 82.56 107 ARG A CA 1
ATOM 818 C C . ARG A 1 107 ? -10.532 -7.123 7.560 1.00 82.56 107 ARG A C 1
ATOM 820 O O . ARG A 1 107 ? -9.611 -7.848 7.906 1.00 82.56 107 ARG A O 1
ATOM 827 N N . CYS A 1 108 ? -11.048 -7.186 6.337 1.00 82.56 108 CYS A N 1
ATOM 828 C CA . CYS A 1 108 ? -10.563 -8.134 5.344 1.00 82.56 108 CYS A CA 1
ATOM 829 C C . CYS A 1 108 ? -9.230 -7.675 4.740 1.00 82.56 108 CYS A C 1
ATOM 831 O O . CYS A 1 108 ? -9.218 -6.726 3.956 1.00 82.56 108 CYS A O 1
ATOM 833 N N . PHE A 1 109 ? -8.150 -8.435 4.938 1.00 79.44 109 PHE A N 1
ATOM 834 C CA . PHE A 1 109 ? -6.831 -8.121 4.362 1.00 79.44 109 PHE A CA 1
ATOM 835 C C . PHE A 1 109 ? -6.804 -8.087 2.825 1.00 79.44 109 PHE A C 1
ATOM 837 O O . PHE A 1 109 ? -5.956 -7.428 2.230 1.00 79.44 109 PHE A O 1
ATOM 844 N N . GLN A 1 110 ? -7.727 -8.791 2.161 1.00 79.00 110 GLN A N 1
ATOM 845 C CA . GLN A 1 110 ? -7.761 -8.866 0.698 1.00 79.00 110 GLN A CA 1
ATOM 846 C C . GLN A 1 110 ? -8.503 -7.708 0.007 1.00 79.00 110 GLN A C 1
ATOM 848 O O . GLN A 1 110 ? -8.111 -7.311 -1.086 1.00 79.00 110 GLN A O 1
ATOM 853 N N . CYS A 1 111 ? -9.592 -7.193 0.588 1.00 78.81 111 CYS A N 1
ATOM 854 C CA . CYS A 1 111 ? -10.466 -6.205 -0.067 1.00 78.81 111 CYS A CA 1
ATOM 855 C C . CYS A 1 111 ? -10.792 -4.979 0.795 1.00 78.81 111 CYS A C 1
ATOM 857 O O . CYS A 1 111 ? -11.620 -4.156 0.399 1.00 78.81 111 CYS A O 1
ATOM 859 N N . ASP A 1 112 ? -10.173 -4.890 1.971 1.00 78.62 112 ASP A N 1
ATOM 860 C CA . ASP A 1 112 ? -10.304 -3.810 2.947 1.00 78.62 112 ASP A CA 1
ATOM 861 C C . ASP A 1 112 ? -11.728 -3.561 3.472 1.00 78.62 112 ASP A C 1
ATOM 863 O O . ASP A 1 112 ? -12.040 -2.512 4.029 1.00 78.62 112 ASP A O 1
ATOM 867 N N . HIS A 1 113 ? -12.620 -4.536 3.288 1.00 80.44 113 HIS A N 1
ATOM 868 C CA . HIS A 1 113 ? -13.980 -4.486 3.810 1.00 80.44 113 HIS A CA 1
ATOM 869 C C . HIS A 1 113 ? -13.982 -4.627 5.331 1.00 80.44 113 HIS A C 1
ATOM 871 O O . HIS A 1 113 ? -13.357 -5.557 5.846 1.00 80.44 113 HIS A O 1
ATOM 877 N N . GLN A 1 114 ? -14.718 -3.749 6.012 1.00 83.56 114 GLN A N 1
ATOM 878 C CA . GLN A 1 114 ? -14.900 -3.769 7.461 1.00 83.56 114 GLN A CA 1
ATOM 879 C C . GLN A 1 114 ? -16.326 -4.202 7.810 1.00 83.56 114 GLN A C 1
ATOM 881 O O . GLN A 1 114 ? -17.269 -3.740 7.164 1.00 83.56 114 GLN A O 1
ATOM 886 N N . TRP A 1 115 ? -16.491 -5.112 8.773 1.00 86.12 115 TRP A N 1
ATOM 887 C CA . TRP A 1 115 ? -17.808 -5.565 9.235 1.00 86.12 115 TRP A CA 1
ATOM 888 C C . TRP A 1 115 ? -17.797 -6.009 10.701 1.00 86.12 115 TRP A C 1
ATOM 890 O O . TRP A 1 115 ? -16.737 -6.181 11.299 1.00 86.12 115 TRP A O 1
ATOM 900 N N . ARG A 1 116 ? -19.004 -6.187 11.242 1.00 81.25 116 ARG A N 1
ATOM 901 C CA . ARG A 1 116 ? -19.293 -6.628 12.608 1.00 81.25 116 ARG A CA 1
ATOM 902 C C . ARG A 1 116 ? -20.005 -7.968 12.580 1.00 81.25 116 ARG A C 1
ATOM 904 O O . ARG A 1 116 ? -20.854 -8.138 11.673 1.00 81.25 116 ARG A O 1
#